Protein AF-A0A9N9HW46-F1 (afdb_monomer_lite)

Radius of gyration: 15.99 Å; chains: 1; bounding box: 37×26×46 Å

Secondary structure (DSSP, 8-state):
-HHHHHHHHHHHHHHHHHTT--HHHHHHHHHHHHHHTT--HHHHHHHHHHTTT-GGGHHHHHHHHHHTSSS---HHHHHHHHHHHTTT-HHHHHHHHHHHHHTSSS---HHHHHHHHHHHHHTT-GGGHHHHHHHHHHTSSS---HHHHT-

Structure (mmCIF, N/CA/C/O backbone):
data_AF-A0A9N9HW46-F1
#
_entry.id   AF-A0A9N9HW46-F1
#
loop_
_atom_site.group_PDB
_atom_site.id
_atom_site.type_symbol
_atom_site.label_atom_id
_atom_site.label_alt_id
_atom_site.label_comp_id
_atom_site.label_asym_id
_atom_site.label_entity_id
_atom_site.label_seq_id
_atom_site.pdbx_PDB_ins_code
_atom_site.Cartn_x
_atom_site.Cartn_y
_atom_site.Cartn_z
_atom_site.occupancy
_atom_site.B_iso_or_equiv
_atom_site.auth_seq_id
_atom_site.auth_comp_id
_atom_site.auth_asym_id
_atom_site.auth_atom_id
_atom_site.pdbx_PDB_model_num
ATOM 1 N N . MET A 1 1 ? -5.534 9.512 23.962 1.00 58.53 1 MET A N 1
ATOM 2 C CA . MET A 1 1 ? -5.642 8.061 23.684 1.00 58.53 1 MET A CA 1
ATOM 3 C C . MET A 1 1 ? -5.857 7.754 22.199 1.00 58.53 1 MET A C 1
ATOM 5 O O . MET A 1 1 ? -5.057 7.022 21.643 1.00 58.53 1 MET A O 1
ATOM 9 N N . SER A 1 2 ? -6.862 8.324 21.518 1.00 76.81 2 SER A N 1
ATOM 10 C CA . SER A 1 2 ? -7.129 8.030 20.091 1.00 76.81 2 SER A CA 1
ATOM 11 C C . SER A 1 2 ? -6.020 8.467 19.124 1.00 76.81 2 SER A C 1
ATOM 13 O O . SER A 1 2 ? -5.644 7.702 18.244 1.00 76.81 2 SER A O 1
ATOM 15 N N . ILE A 1 3 ? -5.471 9.675 19.297 1.00 83.69 3 ILE A N 1
ATOM 16 C CA . ILE A 1 3 ? -4.428 10.223 18.407 1.00 83.69 3 ILE A CA 1
ATOM 17 C C . ILE A 1 3 ? -3.133 9.404 18.485 1.00 83.69 3 ILE A C 1
ATOM 19 O O . ILE A 1 3 ? -2.522 9.115 17.462 1.00 83.69 3 ILE A O 1
ATOM 23 N N . GLU A 1 4 ? -2.743 8.977 19.687 1.00 91.06 4 GLU A N 1
ATOM 24 C CA . GLU A 1 4 ? -1.563 8.130 19.888 1.00 91.06 4 GLU A CA 1
ATOM 25 C C . GLU A 1 4 ? -1.706 6.796 19.145 1.00 91.06 4 GLU A C 1
ATOM 27 O O . GLU A 1 4 ? -0.815 6.422 18.388 1.00 91.06 4 GLU A O 1
ATOM 32 N N . ILE A 1 5 ? -2.866 6.136 19.268 1.00 93.38 5 ILE A N 1
ATOM 33 C CA . ILE A 1 5 ? -3.167 4.884 18.559 1.00 93.38 5 ILE A CA 1
ATOM 34 C C . ILE A 1 5 ? -3.087 5.083 17.042 1.00 93.38 5 ILE A C 1
ATOM 36 O O . ILE A 1 5 ? -2.450 4.285 16.355 1.00 93.38 5 ILE A O 1
ATOM 40 N N . LEU A 1 6 ? -3.683 6.156 16.512 1.00 91.06 6 LEU A N 1
ATOM 41 C CA . LEU A 1 6 ? -3.626 6.480 15.082 1.00 91.06 6 LEU A CA 1
ATOM 42 C C . LEU A 1 6 ? -2.185 6.666 14.596 1.00 91.06 6 LEU A C 1
ATOM 44 O O . LEU A 1 6 ? -1.802 6.106 13.568 1.00 91.06 6 LEU A O 1
ATOM 48 N N . ASN A 1 7 ? -1.378 7.410 15.350 1.00 90.56 7 ASN A N 1
ATOM 49 C CA . ASN A 1 7 ? 0.010 7.688 14.998 1.00 90.56 7 ASN A CA 1
ATOM 50 C C . ASN A 1 7 ? 0.875 6.424 15.071 1.00 90.56 7 ASN A C 1
ATOM 52 O O . ASN A 1 7 ? 1.682 6.186 14.172 1.00 90.56 7 ASN A O 1
ATOM 56 N N . THR A 1 8 ? 0.680 5.573 16.083 1.00 95.19 8 THR A N 1
ATOM 57 C CA . THR A 1 8 ? 1.395 4.295 16.179 1.00 95.19 8 THR A CA 1
ATOM 58 C C . THR A 1 8 ? 1.025 3.359 15.033 1.00 95.19 8 THR A C 1
ATOM 60 O O . THR A 1 8 ? 1.919 2.818 14.386 1.00 95.19 8 THR A O 1
ATOM 63 N N . VAL A 1 9 ? -0.265 3.194 14.724 1.00 95.44 9 VAL A N 1
ATOM 64 C CA . VAL A 1 9 ? -0.701 2.334 13.610 1.00 95.44 9 VAL A CA 1
ATOM 65 C C . VAL A 1 9 ? -0.185 2.878 12.272 1.00 95.44 9 VAL A C 1
ATOM 67 O O . VAL A 1 9 ? 0.314 2.103 11.458 1.00 95.44 9 VAL A O 1
ATOM 70 N N . SER A 1 10 ? -0.222 4.198 12.064 1.00 92.25 10 SER A N 1
ATOM 71 C CA . SER A 1 10 ? 0.342 4.838 10.867 1.00 92.25 10 SER A CA 1
ATOM 72 C C . SER A 1 10 ? 1.845 4.568 10.732 1.00 92.25 10 SER A C 1
ATOM 74 O O . SER A 1 10 ? 2.312 4.147 9.673 1.00 92.25 10 SER A O 1
ATOM 76 N N . SER A 1 11 ? 2.594 4.700 11.832 1.00 93.31 11 SER A N 1
ATOM 77 C CA . SER A 1 11 ? 4.029 4.398 11.881 1.00 93.31 11 SER A CA 1
ATOM 78 C C . SER A 1 11 ? 4.333 2.924 11.586 1.00 93.31 11 SER A C 1
ATOM 80 O O . SER A 1 11 ? 5.242 2.632 10.804 1.00 93.31 11 SER A O 1
ATOM 82 N N . ILE A 1 12 ? 3.544 1.984 12.128 1.00 95.25 12 ILE A N 1
ATOM 83 C CA . ILE A 1 12 ? 3.681 0.545 11.839 1.00 95.25 12 ILE A CA 1
ATOM 84 C C . ILE A 1 12 ? 3.544 0.286 10.338 1.00 95.25 12 ILE A C 1
ATOM 86 O O . ILE A 1 12 ? 4.388 -0.407 9.766 1.00 95.25 12 ILE A O 1
ATOM 90 N N . ILE A 1 13 ? 2.516 0.846 9.693 1.00 93.75 13 ILE A N 1
ATOM 91 C CA . ILE A 1 13 ? 2.309 0.674 8.250 1.00 93.75 13 ILE A CA 1
ATOM 92 C C . ILE A 1 13 ? 3.460 1.291 7.471 1.00 93.75 13 ILE A C 1
ATOM 94 O O . ILE A 1 13 ? 4.049 0.615 6.631 1.00 93.75 13 ILE A O 1
ATOM 98 N N . PHE A 1 14 ? 3.806 2.545 7.755 1.00 90.56 14 PHE A N 1
ATOM 99 C CA . PHE A 1 14 ? 4.834 3.269 7.016 1.00 90.56 14 PHE A CA 1
ATOM 100 C C . PHE A 1 14 ? 6.192 2.561 7.069 1.00 90.56 14 PHE A C 1
ATOM 102 O O . PHE A 1 14 ? 6.774 2.254 6.028 1.00 90.56 14 PHE A O 1
ATOM 109 N N . THR A 1 15 ? 6.669 2.241 8.273 1.00 90.38 15 THR A N 1
ATOM 110 C CA . THR A 1 15 ? 7.974 1.594 8.472 1.00 90.38 15 THR A CA 1
ATOM 111 C C . THR A 1 15 ? 8.017 0.191 7.871 1.00 90.38 15 THR A C 1
ATOM 113 O O . THR A 1 15 ? 8.965 -0.140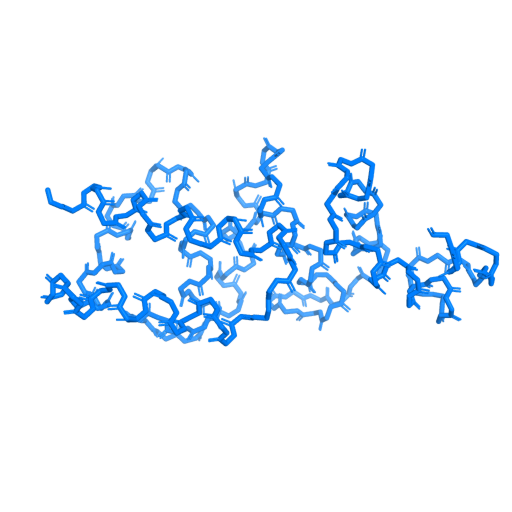 7.160 1.00 90.38 15 THR A O 1
ATOM 116 N N . SER A 1 16 ? 6.970 -0.613 8.074 1.00 91.19 16 SER A N 1
ATOM 117 C CA . SER A 1 16 ? 6.920 -1.980 7.545 1.00 91.19 16 SER A CA 1
ATOM 118 C C . SER A 1 16 ? 6.817 -1.995 6.015 1.00 91.19 16 SER A C 1
ATOM 120 O O . SER A 1 16 ? 7.442 -2.825 5.359 1.00 91.19 16 SER A O 1
ATOM 122 N N . THR A 1 17 ? 6.086 -1.042 5.432 1.00 89.06 17 THR A N 1
ATOM 123 C CA . THR A 1 17 ? 5.955 -0.898 3.974 1.00 89.06 17 THR A CA 1
ATOM 124 C C . THR A 1 17 ? 7.283 -0.496 3.334 1.00 89.06 17 THR A C 1
ATOM 126 O O . THR A 1 17 ? 7.670 -1.078 2.323 1.00 89.06 17 THR A O 1
ATOM 129 N N . LEU A 1 18 ? 8.032 0.429 3.950 1.00 85.00 18 LEU A N 1
ATOM 130 C CA . LEU A 1 18 ? 9.377 0.808 3.495 1.00 85.00 18 LEU A CA 1
ATOM 131 C C . LEU A 1 18 ? 10.379 -0.352 3.549 1.00 85.00 18 LEU A C 1
ATOM 133 O O . LEU A 1 18 ? 11.232 -0.465 2.669 1.00 85.00 18 LEU A O 1
ATOM 137 N N . GLN A 1 19 ? 10.258 -1.215 4.559 1.00 87.38 19 GLN A N 1
ATOM 138 C CA . GLN A 1 19 ? 11.062 -2.432 4.703 1.00 87.38 19 GLN A CA 1
ATOM 139 C C . GLN A 1 19 ? 10.633 -3.557 3.748 1.00 87.38 19 GLN A C 1
ATOM 141 O O . GLN A 1 19 ? 11.262 -4.612 3.730 1.00 87.38 19 GLN A O 1
ATOM 146 N N . GLY A 1 20 ? 9.574 -3.357 2.956 1.00 84.25 20 GLY A N 1
ATOM 147 C CA . GLY A 1 20 ? 9.059 -4.372 2.042 1.00 84.25 20 GLY A CA 1
ATOM 148 C C . GLY A 1 20 ? 8.348 -5.529 2.747 1.00 84.25 20 GLY A C 1
ATOM 149 O O . GLY A 1 20 ? 8.216 -6.602 2.164 1.00 84.25 20 GLY A O 1
ATOM 150 N N . GLU A 1 21 ? 7.880 -5.350 3.988 1.00 90.50 21 GLU A N 1
ATOM 151 C CA . GLU A 1 21 ? 7.131 -6.401 4.674 1.00 90.50 21 GLU A CA 1
ATOM 152 C C . GLU A 1 21 ? 5.812 -6.711 3.956 1.00 90.50 21 GLU A C 1
ATOM 154 O O . GLU A 1 21 ? 5.098 -5.824 3.476 1.00 90.50 21 GLU A O 1
ATOM 159 N N . PHE A 1 22 ? 5.458 -7.997 3.934 1.00 88.56 22 PHE A N 1
ATOM 160 C CA . PHE A 1 22 ? 4.184 -8.439 3.384 1.00 88.56 22 PHE A CA 1
ATOM 161 C C . PHE A 1 22 ? 3.002 -7.926 4.222 1.00 88.56 22 PHE A C 1
ATOM 163 O O . PHE A 1 22 ? 3.068 -7.975 5.457 1.00 88.56 22 PHE A O 1
ATOM 170 N N . PRO A 1 23 ? 1.875 -7.546 3.588 1.00 90.44 23 PRO A N 1
ATOM 171 C CA . PRO A 1 23 ? 0.711 -6.991 4.282 1.00 90.44 23 PRO A CA 1
ATOM 172 C C . PRO A 1 23 ? 0.202 -7.839 5.450 1.00 90.44 23 PRO A C 1
ATOM 174 O O . PRO A 1 23 ? -0.138 -7.300 6.497 1.00 90.44 23 PRO A O 1
ATOM 177 N N . VAL A 1 24 ? 0.229 -9.171 5.333 1.00 92.94 24 VAL A N 1
ATOM 178 C CA . VAL A 1 24 ? -0.199 -10.088 6.407 1.00 92.94 24 VAL A CA 1
ATOM 179 C C . VAL A 1 24 ? 0.606 -9.877 7.697 1.00 92.94 24 VAL A C 1
ATOM 181 O O . VAL A 1 24 ? 0.042 -9.906 8.792 1.00 92.94 24 VAL A O 1
ATOM 184 N N . LYS A 1 25 ? 1.918 -9.623 7.593 1.00 95.94 25 LYS A N 1
ATOM 185 C CA . LYS A 1 25 ? 2.781 -9.345 8.752 1.00 95.94 25 LYS A CA 1
ATOM 186 C C . LYS A 1 25 ? 2.441 -7.989 9.376 1.00 95.94 25 LYS A C 1
ATOM 188 O O . LYS A 1 25 ? 2.352 -7.889 10.599 1.00 95.94 25 LYS A O 1
ATOM 193 N N . ILE A 1 26 ? 2.180 -6.983 8.541 1.00 95.62 26 ILE A N 1
ATOM 194 C CA . ILE A 1 26 ? 1.772 -5.637 8.968 1.00 95.62 26 ILE A CA 1
ATOM 195 C C . ILE A 1 26 ? 0.437 -5.700 9.720 1.00 95.62 26 ILE A C 1
ATOM 197 O O . ILE A 1 26 ? 0.335 -5.210 10.842 1.00 95.62 26 ILE A O 1
ATOM 201 N N . ILE A 1 27 ? -0.564 -6.379 9.153 1.00 96.62 27 ILE A N 1
ATOM 202 C CA . ILE A 1 27 ? -1.891 -6.554 9.761 1.00 96.62 27 ILE A CA 1
ATOM 203 C C . ILE A 1 27 ? -1.767 -7.240 11.124 1.00 96.62 27 ILE A C 1
ATOM 205 O O . ILE A 1 27 ? -2.348 -6.768 12.097 1.00 96.62 27 ILE A O 1
ATOM 209 N N . ARG A 1 28 ? -0.957 -8.302 11.237 1.00 97.62 28 ARG A N 1
ATOM 210 C CA . ARG A 1 28 ? -0.709 -8.976 12.524 1.00 97.62 28 ARG A CA 1
ATOM 211 C C . ARG A 1 28 ? -0.133 -8.028 13.577 1.00 97.62 28 ARG A C 1
ATOM 213 O O . ARG A 1 28 ? -0.617 -8.039 14.706 1.00 97.62 28 ARG A O 1
ATOM 220 N N . LYS A 1 29 ? 0.848 -7.187 13.222 1.00 97.62 29 LYS A N 1
ATOM 221 C CA . LYS A 1 29 ? 1.410 -6.175 14.139 1.00 97.62 29 LYS A CA 1
ATOM 222 C C . LYS A 1 29 ? 0.344 -5.179 14.605 1.00 97.62 29 LYS A C 1
ATOM 224 O O . LYS A 1 29 ? 0.269 -4.887 15.795 1.00 97.62 29 LYS A O 1
ATOM 229 N N . ILE A 1 30 ? -0.495 -4.694 13.686 1.00 96.94 30 ILE A N 1
ATOM 230 C CA . ILE A 1 30 ? -1.586 -3.759 13.998 1.00 96.94 30 ILE A CA 1
ATOM 231 C C . ILE A 1 30 ? -2.584 -4.404 14.959 1.00 96.94 30 ILE A C 1
ATOM 233 O O . ILE A 1 30 ? -2.881 -3.830 16.003 1.00 96.94 30 ILE A O 1
ATOM 237 N N . LEU A 1 31 ? -3.079 -5.602 14.638 1.00 96.94 31 LEU A N 1
ATOM 238 C CA . LEU A 1 31 ? -4.060 -6.303 15.468 1.00 96.94 31 LEU A CA 1
ATOM 239 C C . LEU A 1 31 ? -3.499 -6.624 16.857 1.00 96.94 31 LEU A C 1
ATOM 241 O O . LEU A 1 31 ? -4.193 -6.422 17.851 1.00 96.94 31 LEU A O 1
ATOM 245 N N . ALA A 1 32 ? -2.236 -7.052 16.943 1.00 97.94 32 ALA A N 1
ATOM 246 C CA . ALA A 1 32 ? -1.568 -7.286 18.219 1.00 97.94 32 ALA A CA 1
ATOM 247 C C . ALA A 1 32 ? -1.487 -6.001 19.057 1.00 97.94 32 ALA A C 1
ATOM 249 O O . ALA A 1 32 ? -1.889 -6.005 20.220 1.00 97.94 32 ALA A O 1
ATOM 250 N N . TYR A 1 33 ? -1.041 -4.888 18.464 1.00 97.50 33 TYR A N 1
ATOM 251 C CA . TYR A 1 33 ? -0.982 -3.594 19.147 1.00 97.50 33 TYR A CA 1
ATOM 252 C C . TYR A 1 33 ? -2.363 -3.153 19.654 1.00 97.50 33 TYR A C 1
ATOM 254 O O . TYR A 1 33 ? -2.520 -2.843 20.836 1.00 97.50 33 TYR A O 1
ATOM 262 N N . LEU A 1 34 ? -3.384 -3.189 18.796 1.00 96.44 34 LEU A N 1
ATOM 263 C CA . LEU A 1 34 ? -4.747 -2.807 19.164 1.00 96.44 34 LEU A CA 1
ATOM 264 C C . LEU A 1 34 ? -5.312 -3.683 20.289 1.00 96.44 34 LEU A C 1
ATOM 266 O O . LEU A 1 34 ? -5.924 -3.158 21.220 1.00 96.44 34 LEU A O 1
ATOM 270 N N . ASN A 1 35 ? -5.020 -4.986 20.273 1.00 96.56 35 ASN A N 1
ATOM 271 C CA . ASN A 1 35 ? -5.410 -5.900 21.341 1.00 96.56 35 ASN A CA 1
ATOM 272 C C . ASN A 1 35 ? -4.768 -5.524 22.690 1.00 96.56 35 ASN A C 1
ATOM 274 O O . ASN A 1 35 ? -5.463 -5.476 23.703 1.00 96.56 35 ASN A O 1
ATOM 278 N N . THR A 1 36 ? -3.476 -5.159 22.718 1.00 97.19 36 THR A N 1
ATOM 279 C CA . THR A 1 36 ? -2.820 -4.698 23.966 1.00 97.19 36 THR A CA 1
ATOM 280 C C . THR A 1 36 ? -3.440 -3.425 24.538 1.00 97.19 36 THR A C 1
ATOM 282 O O . THR A 1 36 ? -3.425 -3.214 25.749 1.00 97.19 36 THR A O 1
ATOM 285 N N . LYS A 1 37 ? -4.017 -2.582 23.678 1.00 96.75 37 LYS A N 1
ATOM 286 C CA . LYS A 1 37 ? -4.727 -1.360 24.069 1.00 96.75 37 LYS A CA 1
ATOM 287 C C . LYS A 1 37 ? -6.222 -1.588 24.318 1.00 96.75 37 LYS A C 1
ATOM 289 O O . LYS A 1 37 ? -6.915 -0.621 24.622 1.00 96.75 37 LYS A O 1
ATOM 294 N N . LYS A 1 38 ? -6.715 -2.831 24.189 1.00 95.75 38 LYS A N 1
ATOM 295 C CA . LYS A 1 38 ? -8.146 -3.191 24.221 1.00 95.75 38 LYS A CA 1
ATOM 296 C C . LYS A 1 38 ? -8.979 -2.298 23.293 1.00 95.75 38 LYS A C 1
ATOM 298 O O . LYS A 1 38 ? -10.038 -1.803 23.669 1.00 95.75 38 LYS A O 1
ATOM 303 N N . TYR A 1 39 ? -8.453 -2.042 22.097 1.00 94.88 39 TYR A N 1
ATOM 304 C CA . TYR A 1 39 ? -9.002 -1.073 21.161 1.00 94.88 39 TYR A CA 1
ATOM 305 C C . TYR A 1 39 ? -9.545 -1.761 19.908 1.00 94.88 39 TYR A C 1
ATOM 307 O O . TYR A 1 39 ? -8.827 -2.482 19.221 1.00 94.88 39 TYR A O 1
ATOM 315 N N . GLU A 1 40 ? -10.812 -1.527 19.578 1.00 95.44 40 GLU A N 1
ATOM 316 C CA . GLU A 1 40 ? -11.457 -2.187 18.442 1.00 95.44 40 GLU A CA 1
ATOM 317 C C . GLU A 1 40 ? -11.098 -1.546 17.094 1.00 95.44 40 GLU A C 1
ATOM 319 O O . GLU A 1 40 ? -11.059 -0.320 16.943 1.00 95.44 40 GLU A O 1
ATOM 324 N N . THR A 1 41 ? -10.923 -2.378 16.067 1.00 95.38 41 THR A N 1
ATOM 325 C CA . THR A 1 41 ? -10.627 -1.938 14.693 1.00 95.38 41 THR A CA 1
ATOM 326 C C . THR A 1 41 ? -11.752 -1.092 14.093 1.00 95.38 41 THR A C 1
ATOM 328 O O . THR A 1 41 ? -11.472 -0.065 13.476 1.00 95.38 41 THR A O 1
ATOM 331 N N . ASN A 1 42 ? -13.018 -1.463 14.318 1.00 94.69 42 ASN A N 1
ATOM 332 C CA . ASN A 1 42 ? -14.191 -0.705 13.856 1.00 94.69 42 ASN A CA 1
ATOM 333 C C . ASN A 1 42 ? -14.214 0.708 14.453 1.00 94.69 42 ASN A C 1
ATOM 335 O O . ASN A 1 42 ? -14.487 1.693 13.762 1.00 94.69 42 ASN A O 1
ATOM 339 N N . THR A 1 43 ? -13.891 0.818 15.743 1.00 94.56 43 THR A N 1
ATOM 340 C CA . THR A 1 43 ? -13.809 2.101 16.445 1.00 94.56 43 THR A CA 1
ATOM 341 C C . THR A 1 43 ? -12.695 2.965 15.854 1.00 94.56 43 THR A C 1
ATOM 343 O O . THR A 1 43 ? -12.929 4.141 15.566 1.00 94.56 43 THR A O 1
ATOM 346 N N . LEU A 1 44 ? -11.529 2.377 15.563 1.00 93.94 44 LEU A N 1
ATOM 347 C CA . LEU A 1 44 ? -10.413 3.082 14.923 1.00 93.94 44 LEU A CA 1
ATOM 348 C C . LEU A 1 44 ? -10.782 3.586 13.525 1.00 93.94 44 LEU A C 1
ATOM 350 O O . LEU A 1 44 ? -10.552 4.750 13.197 1.00 93.94 44 LEU A O 1
ATOM 354 N N . PHE A 1 45 ? -11.397 2.726 12.713 1.00 94.31 45 PHE A N 1
ATOM 355 C CA . PHE A 1 45 ? -11.834 3.079 11.367 1.00 94.31 45 PHE A CA 1
ATOM 356 C C . PHE A 1 45 ? -12.874 4.208 11.383 1.00 94.31 45 PHE A C 1
ATOM 358 O O . PHE A 1 45 ? -12.781 5.170 10.617 1.00 94.31 45 PHE A O 1
ATOM 365 N N . ASN A 1 46 ? -13.835 4.157 12.307 1.00 92.50 46 ASN A N 1
ATOM 366 C CA . ASN A 1 46 ? -14.823 5.220 12.472 1.00 92.50 46 ASN A CA 1
ATOM 367 C C . ASN A 1 46 ? -14.183 6.559 12.866 1.00 92.50 46 ASN A C 1
ATOM 369 O O . ASN A 1 46 ? -14.619 7.608 12.385 1.00 92.50 46 ASN A O 1
ATOM 373 N N . GLN A 1 47 ? -13.138 6.544 13.698 1.00 91.56 47 GLN A N 1
ATOM 374 C CA . GLN A 1 47 ? -12.368 7.748 14.014 1.00 91.56 47 GLN A CA 1
ATOM 375 C C . GLN A 1 47 ? -11.603 8.274 12.798 1.00 91.56 47 GLN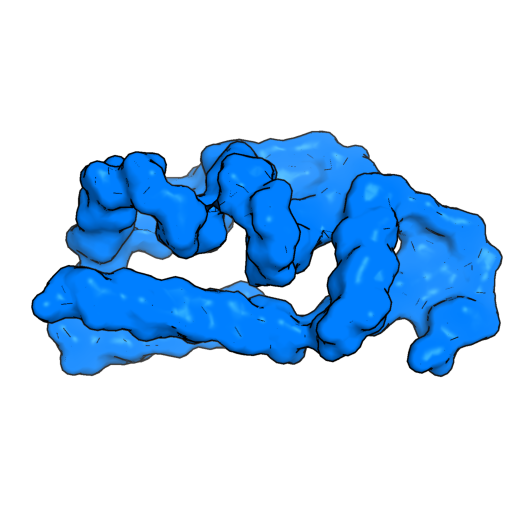 A C 1
ATOM 377 O O . GLN A 1 47 ? -11.690 9.464 12.500 1.00 91.56 47 GLN A O 1
ATOM 382 N N . LEU A 1 48 ? -10.942 7.397 12.040 1.00 91.12 48 LEU A N 1
ATOM 383 C CA . LEU A 1 48 ? -10.268 7.761 10.793 1.00 91.12 48 LEU A CA 1
ATOM 384 C C . LEU A 1 48 ? -11.210 8.441 9.801 1.00 91.12 48 LEU A C 1
ATOM 386 O O . LEU A 1 48 ? -10.868 9.467 9.213 1.00 91.12 48 LEU A O 1
ATOM 390 N N . LYS A 1 49 ? -12.431 7.913 9.662 1.00 90.44 49 LYS A N 1
ATOM 391 C CA . LYS A 1 49 ? -13.451 8.477 8.773 1.00 90.44 49 LYS A CA 1
ATOM 392 C C . LYS A 1 49 ? -13.861 9.893 9.188 1.00 90.44 49 LYS A C 1
ATOM 394 O O . LYS A 1 49 ? -14.071 10.741 8.323 1.00 90.44 49 LYS A O 1
ATOM 399 N N . LYS A 1 50 ? -13.949 10.171 10.495 1.00 88.94 50 LYS A N 1
ATOM 400 C CA . LYS A 1 50 ? -14.211 11.526 11.025 1.00 88.94 50 LYS A CA 1
ATOM 401 C C . LYS A 1 50 ? -13.026 12.466 10.779 1.00 88.94 50 LYS A C 1
ATOM 403 O O . LYS A 1 50 ? -13.227 13.636 10.467 1.00 88.94 50 LYS A O 1
ATOM 408 N N . SER A 1 51 ? -11.807 11.935 10.827 1.00 83.12 51 SER A N 1
ATOM 409 C CA . SER A 1 51 ? -10.556 12.661 10.585 1.00 83.12 51 SER A CA 1
ATOM 410 C C . SER A 1 51 ? -10.157 12.764 9.107 1.00 83.12 51 SER A C 1
ATOM 412 O O . SER A 1 51 ? -9.033 13.160 8.820 1.00 83.12 51 SER A O 1
ATOM 414 N N . LYS A 1 52 ? -11.056 12.484 8.147 1.00 73.06 52 LYS A N 1
ATOM 415 C CA . LYS A 1 52 ? -10.776 12.499 6.691 1.00 73.06 52 LYS A CA 1
ATOM 416 C C . LYS A 1 52 ? -10.301 13.860 6.143 1.00 73.06 52 LYS A C 1
ATOM 418 O O . LYS A 1 52 ? -9.883 13.957 4.996 1.00 73.06 52 LYS A O 1
ATOM 423 N N . LYS A 1 53 ? -10.351 14.934 6.934 1.00 76.81 53 LYS A N 1
ATOM 424 C CA . LYS A 1 53 ? -9.724 16.217 6.571 1.00 76.81 53 LYS A CA 1
ATOM 425 C C . LYS A 1 53 ? -8.201 16.199 6.749 1.00 76.81 53 LYS A C 1
ATOM 427 O O . LYS A 1 53 ? -7.517 16.957 6.069 1.00 76.81 53 LYS A O 1
ATOM 432 N N . ASN A 1 54 ? -7.674 15.332 7.615 1.00 82.19 54 ASN A N 1
ATOM 433 C CA . ASN A 1 54 ? -6.241 15.163 7.800 1.00 82.19 54 ASN A CA 1
ATOM 434 C C . ASN A 1 54 ? -5.690 14.151 6.781 1.00 82.19 54 ASN A C 1
ATOM 436 O O . ASN A 1 54 ? -5.898 12.940 6.896 1.00 82.19 54 ASN A O 1
ATOM 440 N N . LYS A 1 55 ? -4.972 14.671 5.781 1.00 80.56 55 LYS A N 1
ATOM 441 C CA . LYS A 1 55 ? -4.360 13.875 4.709 1.00 80.56 55 LYS A CA 1
ATOM 442 C C . LYS A 1 55 ? -3.277 12.920 5.218 1.00 80.56 55 LYS A C 1
ATOM 444 O O . LYS A 1 55 ? -3.011 11.926 4.549 1.00 80.56 55 LYS A O 1
ATOM 449 N N . GLU A 1 56 ? -2.709 13.164 6.401 1.00 80.00 56 GLU A N 1
ATOM 450 C CA . GLU A 1 56 ? -1.716 12.284 7.036 1.00 80.00 56 GLU A CA 1
ATOM 451 C C . GLU A 1 56 ? -2.248 10.858 7.232 1.00 80.00 56 GLU A C 1
ATOM 453 O O . GLU A 1 56 ? -1.492 9.891 7.183 1.00 80.00 56 GLU A O 1
ATOM 458 N N . TYR A 1 57 ? -3.567 10.704 7.382 1.00 89.00 57 TYR A N 1
ATOM 459 C CA . TYR A 1 57 ? -4.200 9.405 7.590 1.00 89.00 57 TYR A CA 1
ATOM 460 C C . TYR A 1 57 ? -4.753 8.760 6.318 1.00 89.00 57 TYR A C 1
ATOM 462 O O . TYR A 1 57 ? -5.394 7.713 6.393 1.00 89.00 57 TYR A O 1
ATOM 470 N N . PHE A 1 58 ? -4.520 9.336 5.138 1.00 92.81 58 PHE A N 1
ATOM 471 C CA . PHE A 1 58 ? -5.024 8.756 3.891 1.00 92.81 58 PHE A CA 1
ATOM 472 C C . PHE A 1 58 ? -4.371 7.417 3.568 1.00 92.81 58 PHE A C 1
ATOM 474 O O . PHE A 1 58 ? -5.065 6.510 3.125 1.00 92.81 58 PHE A O 1
ATOM 481 N N . VAL A 1 59 ? -3.084 7.237 3.874 1.00 93.12 59 VAL A N 1
ATOM 482 C CA . VAL A 1 59 ? -2.445 5.916 3.750 1.00 93.12 59 VAL A CA 1
ATOM 483 C C . VAL A 1 59 ? -3.117 4.903 4.682 1.00 93.12 59 VAL A C 1
ATOM 485 O O . VAL A 1 59 ? -3.392 3.782 4.268 1.00 93.12 59 VAL A O 1
ATOM 488 N N . LEU A 1 60 ? -3.467 5.314 5.906 1.00 94.19 60 LEU A N 1
ATOM 489 C CA . LEU A 1 60 ? -4.147 4.460 6.884 1.00 94.19 60 LEU A CA 1
ATOM 490 C C . LEU A 1 60 ? -5.556 4.068 6.417 1.00 94.19 60 LEU A C 1
ATOM 492 O O . LEU A 1 60 ? -5.907 2.892 6.427 1.00 94.19 60 LEU A O 1
ATOM 496 N N . LEU A 1 61 ? -6.341 5.045 5.952 1.00 94.75 61 LEU A N 1
ATOM 497 C CA . LEU A 1 61 ? -7.664 4.815 5.367 1.00 94.75 61 LEU A CA 1
ATOM 498 C C . LEU A 1 61 ? -7.584 3.895 4.149 1.00 94.75 61 LEU A C 1
ATOM 500 O O . LEU A 1 61 ? -8.394 2.977 4.031 1.00 94.75 61 LEU A O 1
ATOM 504 N N . GLY A 1 62 ? -6.602 4.118 3.274 1.00 96.25 62 GLY A N 1
ATOM 505 C CA . GLY A 1 62 ? -6.386 3.282 2.104 1.00 96.25 62 GLY A CA 1
ATOM 506 C C . GLY A 1 62 ? -6.096 1.834 2.488 1.00 96.25 62 GLY A C 1
ATOM 507 O O . GLY A 1 62 ? -6.784 0.933 2.020 1.00 96.25 62 GLY A O 1
ATOM 508 N N . PHE A 1 63 ? -5.183 1.623 3.436 1.00 96.31 63 PHE A N 1
ATOM 509 C CA . PHE A 1 63 ? -4.813 0.289 3.908 1.00 96.31 63 PHE A CA 1
ATOM 510 C C . PHE A 1 63 ? -5.975 -0.434 4.594 1.00 96.31 63 PHE A C 1
ATOM 512 O O . PHE A 1 63 ? -6.182 -1.630 4.396 1.00 96.31 63 PHE A O 1
ATOM 519 N N . PHE A 1 64 ? -6.780 0.286 5.376 1.00 97.00 64 PHE A N 1
ATOM 520 C CA . PHE A 1 64 ? -7.936 -0.299 6.053 1.00 97.00 64 PHE A CA 1
ATOM 521 C C . PHE A 1 64 ? -9.005 -0.732 5.050 1.00 97.00 64 PHE A C 1
ATOM 523 O O . PHE A 1 64 ? -9.577 -1.807 5.211 1.00 97.00 64 PHE A O 1
ATOM 530 N N . HIS A 1 65 ? -9.237 0.057 3.999 1.00 98.00 65 HIS A N 1
ATOM 531 C CA . HIS A 1 65 ? -10.107 -0.338 2.896 1.00 98.00 65 HIS A CA 1
ATOM 532 C C . HIS A 1 65 ? -9.528 -1.497 2.081 1.00 98.00 65 HIS A C 1
ATOM 534 O O . HIS A 1 65 ? -10.266 -2.406 1.730 1.00 98.00 65 HIS A O 1
ATOM 540 N N . GLU A 1 66 ? -8.227 -1.516 1.804 1.00 97.19 66 GLU A N 1
ATOM 541 C CA . GLU A 1 66 ? -7.607 -2.578 1.006 1.00 97.19 66 GLU A CA 1
ATOM 542 C C . GLU A 1 66 ? -7.696 -3.950 1.685 1.00 97.19 66 GLU A C 1
ATOM 544 O O . GLU A 1 66 ? -8.003 -4.942 1.029 1.00 97.19 66 GLU A O 1
ATOM 549 N N . TYR A 1 67 ? -7.485 -3.995 3.005 1.00 96.81 67 TYR A N 1
ATOM 550 C CA . TYR A 1 67 ? -7.421 -5.246 3.770 1.00 96.81 67 TYR A CA 1
ATOM 551 C C . TYR A 1 67 ? -8.619 -5.484 4.700 1.00 96.81 67 TYR A C 1
ATOM 553 O O . TYR A 1 67 ? -8.614 -6.443 5.469 1.00 96.81 67 TYR A O 1
ATOM 561 N N . GLY A 1 68 ? -9.647 -4.632 4.656 1.00 96.50 68 GLY A N 1
ATOM 562 C CA . GLY A 1 68 ? -10.870 -4.799 5.449 1.00 96.50 68 GLY A CA 1
ATOM 563 C C . GLY A 1 68 ? -10.667 -4.656 6.963 1.00 96.50 68 GLY A C 1
ATOM 564 O O . GLY A 1 68 ? -11.312 -5.343 7.753 1.00 96.50 68 GLY A O 1
ATOM 565 N N . ILE A 1 69 ? -9.759 -3.782 7.404 1.00 96.25 69 ILE A N 1
ATOM 566 C CA . ILE A 1 69 ? -9.490 -3.585 8.836 1.00 96.25 69 ILE A CA 1
ATOM 567 C C . ILE A 1 69 ? -10.562 -2.667 9.420 1.00 96.25 69 ILE A C 1
ATOM 569 O O . ILE A 1 69 ? -10.548 -1.457 9.215 1.00 96.25 69 ILE A O 1
ATOM 573 N N . GLY A 1 70 ? -11.506 -3.247 10.157 1.00 94.94 70 GLY A N 1
ATOM 574 C CA . GLY A 1 70 ? -12.601 -2.494 10.770 1.00 94.94 70 GLY A CA 1
ATOM 575 C C . GLY A 1 70 ? -13.629 -1.941 9.769 1.00 94.94 70 GLY A C 1
ATOM 576 O O . GLY A 1 70 ? -14.400 -1.039 10.096 1.00 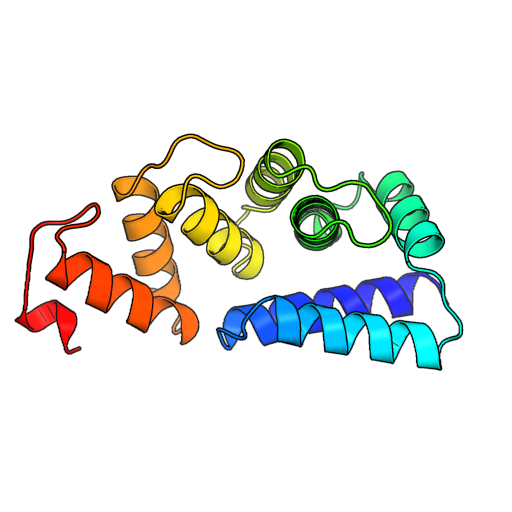94.94 70 GLY A O 1
ATOM 577 N N . THR A 1 71 ? -13.595 -2.437 8.529 1.00 96.44 71 THR A N 1
ATOM 578 C CA . THR A 1 71 ? -14.446 -2.035 7.402 1.00 96.44 71 THR A CA 1
ATOM 579 C C . THR A 1 71 ? -14.522 -3.169 6.374 1.00 96.44 71 THR A C 1
ATOM 581 O O . THR A 1 71 ? -13.861 -4.193 6.522 1.00 96.44 71 THR A O 1
ATOM 584 N N . LYS A 1 72 ? -15.321 -3.007 5.316 1.00 97.06 72 LYS A N 1
ATOM 585 C CA . LYS A 1 72 ? -15.339 -3.942 4.180 1.00 97.06 72 LYS A CA 1
ATOM 586 C C . LYS A 1 72 ? -14.146 -3.688 3.257 1.00 97.06 72 LYS A C 1
ATOM 588 O O . LYS A 1 72 ? -13.723 -2.542 3.100 1.00 97.06 72 LYS A O 1
ATOM 593 N N . ILE A 1 73 ? -13.661 -4.753 2.618 1.00 97.75 73 ILE A N 1
ATOM 594 C CA . ILE A 1 73 ? -12.642 -4.656 1.570 1.00 97.75 73 ILE A CA 1
ATOM 595 C C . ILE A 1 73 ? -13.192 -3.814 0.411 1.00 97.75 73 ILE A C 1
ATOM 597 O O . ILE A 1 73 ? -14.248 -4.122 -0.140 1.00 97.75 73 ILE A O 1
ATOM 601 N N . ASP A 1 74 ? -12.471 -2.754 0.058 1.00 98.31 74 ASP A N 1
ATOM 602 C CA . ASP A 1 74 ? -12.773 -1.845 -1.046 1.00 98.31 74 ASP A CA 1
ATOM 603 C C . ASP A 1 74 ? -11.464 -1.346 -1.691 1.00 98.31 74 ASP A C 1
ATOM 605 O O . ASP A 1 74 ? -10.913 -0.305 -1.309 1.00 98.31 74 ASP A O 1
ATOM 609 N N . PRO A 1 75 ? -10.935 -2.079 -2.687 1.00 97.50 75 PRO A N 1
ATOM 610 C CA . PRO A 1 75 ? -9.689 -1.715 -3.351 1.00 97.50 75 PRO A CA 1
ATOM 611 C C . PRO A 1 75 ? -9.787 -0.393 -4.122 1.00 97.50 75 PRO A C 1
ATOM 613 O O . PRO A 1 75 ? -8.788 0.312 -4.261 1.00 97.50 75 PRO A O 1
ATOM 616 N N . ILE A 1 76 ? -10.976 -0.030 -4.621 1.00 98.31 76 ILE A N 1
ATOM 617 C CA . ILE A 1 76 ? -11.181 1.215 -5.374 1.00 98.31 76 ILE A CA 1
ATOM 618 C C . ILE A 1 76 ? -11.058 2.404 -4.424 1.00 98.31 76 ILE A C 1
ATOM 620 O O . ILE A 1 76 ? -10.325 3.351 -4.718 1.00 98.31 76 ILE A O 1
ATOM 624 N N . ALA A 1 77 ? -11.720 2.349 -3.264 1.00 97.31 77 ALA A N 1
ATOM 625 C CA . ALA A 1 77 ? -11.555 3.362 -2.229 1.00 97.31 77 ALA A CA 1
ATOM 626 C C . ALA A 1 77 ? -10.095 3.450 -1.770 1.00 97.31 77 ALA A C 1
ATOM 628 O O . ALA A 1 77 ? -9.559 4.557 -1.669 1.00 97.31 77 ALA A O 1
ATOM 629 N N . ALA A 1 78 ? -9.436 2.304 -1.563 1.00 97.81 78 ALA A N 1
ATOM 630 C CA . ALA A 1 78 ? -8.028 2.259 -1.190 1.00 97.81 78 ALA A CA 1
ATOM 631 C C . ALA A 1 78 ? -7.140 3.017 -2.184 1.00 97.81 78 ALA A C 1
ATOM 633 O O . ALA A 1 78 ? -6.416 3.938 -1.799 1.00 97.81 78 ALA A O 1
ATOM 634 N N . PHE A 1 79 ? -7.286 2.716 -3.477 1.00 97.94 79 PHE A N 1
ATOM 635 C CA . PHE A 1 79 ? -6.554 3.388 -4.546 1.00 97.94 79 PHE A CA 1
ATOM 636 C C . PHE A 1 79 ? -6.768 4.910 -4.544 1.00 97.94 79 PHE A C 1
ATOM 638 O O . PHE A 1 79 ? -5.806 5.671 -4.682 1.00 97.94 79 PHE A O 1
ATOM 645 N N . GLN A 1 80 ? -8.005 5.382 -4.350 1.00 96.94 80 GLN A N 1
ATOM 646 C CA . GLN A 1 80 ? -8.283 6.822 -4.291 1.00 96.94 80 GLN A CA 1
ATOM 647 C C . GLN A 1 80 ? -7.616 7.495 -3.088 1.00 96.94 80 GLN A C 1
ATOM 649 O O . GLN A 1 80 ? -7.074 8.593 -3.228 1.00 96.94 80 GLN A O 1
ATOM 654 N N . TYR A 1 81 ? -7.600 6.841 -1.925 1.00 96.25 81 TYR A N 1
ATOM 655 C CA . TYR A 1 81 ? -6.899 7.359 -0.752 1.00 96.25 81 TYR A CA 1
ATOM 656 C C . TYR A 1 81 ? -5.384 7.413 -0.962 1.00 96.25 81 TYR A C 1
ATOM 658 O O . TYR A 1 81 ? -4.776 8.447 -0.685 1.00 96.25 81 TYR A O 1
ATOM 666 N N . TYR A 1 82 ? -4.776 6.364 -1.523 1.00 96.19 82 TYR A N 1
ATOM 667 C CA . TYR A 1 82 ? -3.347 6.367 -1.846 1.00 96.19 82 TYR A CA 1
ATOM 668 C C . TYR A 1 82 ? -2.989 7.464 -2.851 1.00 96.19 82 TYR A C 1
ATOM 670 O O . TYR A 1 82 ? -2.006 8.182 -2.669 1.00 96.19 82 TYR A O 1
ATOM 678 N N . LYS A 1 83 ? -3.832 7.679 -3.867 1.00 95.38 83 LYS A N 1
ATOM 679 C CA . LYS A 1 83 ? -3.665 8.778 -4.825 1.00 95.38 83 LYS A CA 1
ATOM 680 C C . LYS A 1 83 ? -3.763 10.146 -4.149 1.00 95.38 83 LYS A C 1
ATOM 682 O O . LYS A 1 83 ? -2.959 11.024 -4.444 1.00 95.38 83 LYS A O 1
ATOM 687 N N . ALA A 1 84 ? -4.715 10.326 -3.237 1.00 93.31 84 ALA A N 1
ATOM 688 C CA . ALA A 1 84 ? -4.888 11.576 -2.503 1.00 93.31 84 ALA A CA 1
ATOM 689 C C . ALA A 1 84 ? -3.755 11.845 -1.493 1.00 93.31 84 ALA A C 1
ATOM 691 O O . ALA A 1 84 ? -3.470 13.004 -1.192 1.00 93.31 84 ALA A O 1
ATOM 692 N N . ALA A 1 85 ? -3.103 10.793 -0.989 1.00 91.19 85 ALA A N 1
ATOM 693 C CA . ALA A 1 85 ? -1.933 10.874 -0.113 1.00 91.19 85 ALA A CA 1
ATOM 694 C C . ALA A 1 85 ? -0.623 11.176 -0.870 1.00 91.19 85 ALA A C 1
ATOM 696 O O . ALA A 1 85 ? 0.390 11.493 -0.248 1.00 91.19 85 ALA A O 1
ATOM 697 N N . ASN A 1 86 ? -0.620 11.071 -2.203 1.00 81.88 86 ASN A N 1
ATOM 698 C CA . ASN A 1 86 ? 0.581 11.121 -3.038 1.00 81.88 86 ASN A CA 1
ATOM 699 C C . ASN A 1 86 ? 1.121 12.544 -3.285 1.00 81.88 86 ASN A C 1
ATOM 701 O O . ASN A 1 86 ? 1.262 12.987 -4.422 1.00 81.88 86 ASN A O 1
ATOM 705 N N . ALA A 1 87 ? 1.456 13.254 -2.212 1.00 81.56 87 ALA A N 1
ATOM 706 C CA . ALA A 1 87 ? 2.178 14.527 -2.240 1.00 81.56 87 ALA A CA 1
ATOM 707 C C . ALA A 1 87 ? 3.668 14.323 -1.895 1.00 81.56 87 ALA A C 1
ATOM 709 O O . ALA A 1 87 ? 4.216 15.015 -1.045 1.00 81.56 87 ALA A O 1
ATOM 710 N N . GLY A 1 88 ? 4.306 13.303 -2.486 1.00 75.00 88 GLY A N 1
ATOM 711 C CA . GLY A 1 88 ? 5.680 12.902 -2.144 1.00 75.00 88 GLY A CA 1
ATOM 712 C C . GLY A 1 88 ? 5.793 11.969 -0.929 1.00 75.00 88 GLY A C 1
ATOM 713 O O . GLY A 1 88 ? 6.897 11.632 -0.509 1.00 75.00 88 GLY A O 1
ATOM 714 N N . HIS A 1 89 ? 4.671 11.504 -0.371 1.00 85.25 89 HIS A N 1
ATOM 715 C CA . HIS A 1 89 ? 4.670 10.550 0.737 1.00 85.25 89 HIS A CA 1
ATOM 716 C C . HIS A 1 89 ? 5.103 9.150 0.263 1.00 85.25 89 HIS A C 1
ATOM 718 O O . HIS A 1 89 ? 4.349 8.460 -0.427 1.00 85.25 89 HIS A O 1
ATOM 724 N N . ALA A 1 90 ? 6.287 8.689 0.680 1.00 87.62 90 ALA A N 1
ATOM 725 C CA . ALA A 1 90 ? 6.877 7.429 0.209 1.00 87.62 90 ALA A CA 1
ATOM 726 C C . ALA A 1 90 ? 5.961 6.205 0.406 1.00 87.62 90 ALA A C 1
ATOM 728 O O . ALA A 1 90 ? 5.804 5.402 -0.509 1.00 87.62 90 ALA A O 1
ATOM 729 N N . GLY A 1 91 ? 5.274 6.099 1.551 1.00 88.69 91 GLY A N 1
ATOM 730 C CA . GLY A 1 91 ? 4.324 5.004 1.792 1.00 88.69 91 GLY A CA 1
ATOM 731 C C . GLY A 1 91 ? 3.131 5.003 0.826 1.00 88.69 91 GLY A C 1
ATOM 732 O O . GLY A 1 91 ? 2.688 3.944 0.400 1.00 88.69 91 GLY A O 1
ATOM 733 N N . ALA A 1 92 ? 2.654 6.182 0.410 1.00 92.38 92 ALA A N 1
ATOM 734 C CA . ALA A 1 92 ? 1.559 6.281 -0.554 1.00 92.38 92 ALA A CA 1
ATOM 735 C C . ALA A 1 92 ? 2.035 5.884 -1.955 1.00 92.38 92 ALA A C 1
ATOM 737 O O . ALA A 1 92 ? 1.316 5.214 -2.692 1.00 92.38 92 ALA A O 1
ATOM 738 N N . LEU A 1 93 ? 3.266 6.271 -2.305 1.00 94.31 93 LEU A N 1
ATOM 739 C CA . LEU A 1 93 ? 3.880 5.911 -3.575 1.00 94.31 93 LEU A CA 1
ATOM 740 C C . LEU A 1 93 ? 4.113 4.397 -3.691 1.00 94.31 93 LEU A C 1
ATOM 742 O O . LEU A 1 93 ? 3.880 3.854 -4.766 1.00 94.31 93 LEU A O 1
ATOM 746 N 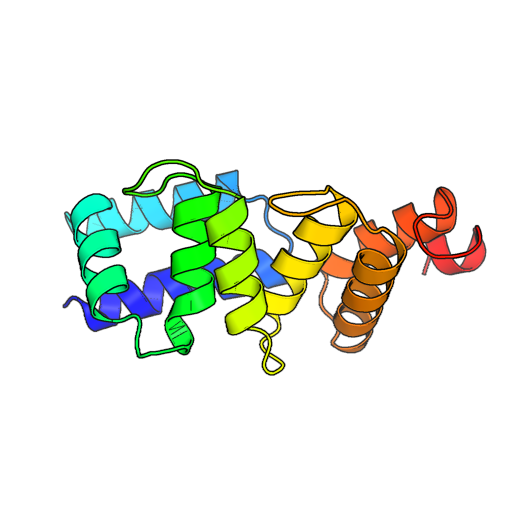N . ILE A 1 94 ? 4.499 3.713 -2.605 1.00 92.75 94 ILE A N 1
ATOM 747 C CA . ILE A 1 94 ? 4.640 2.245 -2.585 1.00 92.75 94 ILE A CA 1
ATOM 748 C C . ILE A 1 94 ? 3.304 1.564 -2.877 1.00 92.75 94 ILE A C 1
ATOM 750 O O . ILE A 1 94 ? 3.233 0.706 -3.759 1.00 92.75 94 ILE A O 1
ATOM 754 N N . GLU A 1 95 ? 2.231 1.961 -2.190 1.00 94.31 95 GLU A N 1
ATOM 755 C CA . GLU A 1 95 ? 0.927 1.337 -2.430 1.00 94.31 95 GLU A CA 1
ATOM 756 C C . GLU A 1 95 ? 0.376 1.678 -3.820 1.00 94.31 95 GLU A C 1
ATOM 758 O O . GLU A 1 95 ? -0.163 0.804 -4.493 1.00 94.31 95 GLU A O 1
ATOM 763 N N . LEU A 1 96 ? 0.603 2.894 -4.335 1.00 95.94 96 LEU A N 1
ATOM 764 C CA . LEU A 1 96 ? 0.283 3.220 -5.729 1.00 95.94 96 LEU A CA 1
ATOM 765 C C . LEU A 1 96 ? 1.084 2.385 -6.731 1.00 95.94 96 LEU A C 1
ATOM 767 O O . LEU A 1 96 ? 0.529 1.963 -7.748 1.00 95.94 96 LEU A O 1
ATOM 771 N N . ALA A 1 97 ? 2.370 2.144 -6.468 1.00 95.44 97 ALA A N 1
ATOM 772 C CA . ALA A 1 97 ? 3.216 1.325 -7.324 1.00 95.44 97 ALA A CA 1
ATOM 773 C C . ALA A 1 97 ? 2.679 -0.110 -7.403 1.00 95.44 97 ALA A C 1
ATOM 775 O O . ALA A 1 97 ? 2.540 -0.644 -8.507 1.00 95.44 97 ALA A O 1
ATOM 776 N N . ARG A 1 98 ? 2.272 -0.695 -6.268 1.00 93.50 98 ARG A N 1
ATOM 777 C CA . ARG A 1 98 ? 1.586 -1.996 -6.223 1.00 93.50 98 ARG A CA 1
ATOM 778 C C . ARG A 1 98 ? 0.239 -1.959 -6.944 1.00 93.50 98 ARG A C 1
ATOM 780 O O . ARG A 1 98 ? 0.013 -2.779 -7.828 1.00 93.50 98 ARG A O 1
ATOM 787 N N . CYS A 1 99 ? -0.612 -0.967 -6.665 1.00 96.75 99 CYS A N 1
ATOM 788 C CA . CYS A 1 99 ? -1.904 -0.797 -7.337 1.00 96.75 99 CYS A CA 1
ATOM 789 C C . CYS A 1 99 ? -1.774 -0.778 -8.863 1.00 96.75 99 CYS A C 1
ATOM 791 O O . CYS A 1 99 ? -2.529 -1.461 -9.549 1.00 96.75 99 CYS A O 1
ATOM 793 N N . TYR A 1 100 ? -0.811 -0.035 -9.413 1.00 97.81 100 TYR A N 1
ATOM 794 C CA . TYR A 1 100 ? -0.588 -0.013 -10.857 1.00 97.81 100 TYR A CA 1
ATOM 795 C C . TYR A 1 100 ? 0.052 -1.299 -11.385 1.00 97.81 100 TYR A C 1
ATOM 797 O O . TYR A 1 100 ? -0.305 -1.735 -12.477 1.00 97.81 100 TYR A O 1
ATOM 805 N N . SER A 1 101 ? 0.975 -1.908 -10.642 1.00 94.12 101 SER A N 1
ATOM 806 C CA . SER A 1 101 ? 1.669 -3.127 -11.081 1.00 94.12 101 SER A CA 1
ATOM 807 C C . SER A 1 101 ? 0.739 -4.340 -11.118 1.00 94.12 101 SER A C 1
ATOM 809 O O . SER A 1 101 ? 0.845 -5.160 -12.024 1.00 94.12 101 SER A O 1
ATOM 811 N N . GLU A 1 102 ? -0.200 -4.424 -10.177 1.00 93.19 102 GLU A N 1
ATOM 812 C CA . GLU A 1 102 ? -1.096 -5.571 -9.982 1.00 93.19 102 GLU A CA 1
ATOM 813 C C . GLU A 1 102 ? -2.548 -5.292 -10.416 1.00 93.19 102 GLU A C 1
ATOM 815 O O . GLU A 1 102 ? -3.357 -6.210 -10.490 1.00 93.19 102 GLU A O 1
ATOM 820 N N . GLY A 1 103 ? -2.914 -4.036 -10.695 1.00 96.00 103 GLY A N 1
ATOM 821 C CA . GLY A 1 103 ? -4.300 -3.655 -11.000 1.00 96.00 103 GLY A CA 1
ATOM 822 C C . GLY A 1 103 ? -5.225 -3.621 -9.774 1.00 96.00 103 GLY A C 1
ATOM 823 O O . GLY A 1 103 ? -6.431 -3.839 -9.893 1.00 96.00 103 GLY A O 1
ATOM 824 N N . ARG A 1 104 ? -4.698 -3.352 -8.572 1.00 95.88 104 ARG A N 1
ATOM 825 C CA . ARG A 1 104 ? -5.523 -3.271 -7.352 1.00 95.88 104 ARG A CA 1
ATOM 826 C C . ARG A 1 104 ? -6.283 -1.950 -7.299 1.00 95.88 104 ARG A C 1
ATOM 828 O O . ARG A 1 104 ? -5.676 -0.885 -7.198 1.00 95.88 104 ARG A O 1
ATOM 835 N N . GLY A 1 105 ? -7.613 -2.018 -7.372 1.00 97.00 105 GLY A N 1
ATOM 836 C CA . GLY A 1 105 ? -8.484 -0.836 -7.306 1.00 97.00 105 GLY A CA 1
ATOM 837 C C . GLY A 1 105 ? -8.417 0.089 -8.525 1.00 97.00 105 GLY A C 1
ATOM 838 O O . GLY A 1 105 ? -9.017 1.162 -8.523 1.00 97.00 105 GLY A O 1
ATOM 839 N N . THR A 1 106 ? -7.680 -0.308 -9.561 1.00 98.06 106 THR A N 1
ATOM 840 C CA . THR A 1 106 ? -7.460 0.449 -10.795 1.00 98.06 106 THR A CA 1
ATOM 841 C C . THR A 1 106 ? -7.111 -0.508 -11.931 1.00 98.06 106 THR A C 1
ATOM 843 O O . THR A 1 106 ? -6.820 -1.676 -11.698 1.00 98.06 106 THR A O 1
ATOM 846 N N . ARG A 1 107 ? -7.101 -0.036 -13.180 1.00 97.69 107 ARG A N 1
ATOM 847 C CA . ARG A 1 107 ? -6.575 -0.854 -14.283 1.00 97.69 107 ARG A CA 1
ATOM 848 C C . ARG A 1 107 ? -5.065 -1.017 -14.130 1.00 97.69 107 ARG A C 1
ATOM 850 O O . ARG A 1 107 ? -4.365 -0.038 -13.859 1.00 97.69 107 ARG A O 1
ATOM 857 N N . GLN A 1 108 ? -4.576 -2.232 -14.365 1.00 96.94 108 GLN A N 1
ATOM 858 C CA . GLN A 1 108 ? -3.145 -2.513 -14.391 1.00 96.94 108 GLN A CA 1
ATOM 859 C C . GLN A 1 108 ? -2.441 -1.588 -15.391 1.00 96.94 108 GLN A C 1
ATOM 861 O O . GLN A 1 108 ? -2.902 -1.359 -16.511 1.00 96.94 108 GLN A O 1
ATOM 866 N N . ASN A 1 109 ? -1.328 -1.011 -14.957 1.00 97.81 109 ASN A N 1
ATOM 867 C CA . ASN A 1 109 ? -0.504 -0.116 -15.744 1.00 97.81 109 ASN A CA 1
ATOM 868 C C . ASN A 1 109 ? 0.959 -0.290 -15.334 1.00 97.81 109 ASN A C 1
ATOM 870 O O . ASN A 1 109 ? 1.487 0.451 -14.502 1.00 97.81 109 ASN A O 1
ATOM 874 N N . HIS A 1 110 ? 1.624 -1.260 -15.958 1.00 95.44 110 HIS A N 1
ATOM 875 C CA . HIS A 1 110 ? 3.020 -1.567 -15.662 1.00 95.44 110 HIS A CA 1
ATOM 876 C C . HIS A 1 110 ? 3.951 -0.367 -15.839 1.00 95.44 110 HIS A C 1
ATOM 878 O O . HIS A 1 110 ? 4.884 -0.220 -15.065 1.00 95.44 110 HIS A O 1
ATOM 884 N N . ARG A 1 111 ? 3.685 0.541 -16.791 1.00 96.81 111 ARG A N 1
ATOM 885 C CA . ARG A 1 111 ? 4.518 1.739 -16.992 1.00 96.81 111 ARG A CA 1
ATOM 886 C C . ARG A 1 111 ? 4.451 2.694 -15.797 1.00 96.81 111 ARG A C 1
ATOM 888 O O . ARG A 1 111 ? 5.482 3.197 -15.359 1.00 96.81 111 ARG A O 1
ATOM 895 N N . LYS A 1 112 ? 3.255 2.936 -15.247 1.00 96.69 112 LYS A N 1
ATOM 896 C CA . LYS A 1 112 ? 3.088 3.752 -14.031 1.00 96.69 112 LYS A CA 1
ATOM 897 C C . LYS A 1 112 ? 3.668 3.061 -12.799 1.00 96.69 112 LYS A C 1
ATOM 899 O O . LYS A 1 112 ? 4.316 3.730 -12.001 1.00 96.69 112 LYS A O 1
ATOM 904 N N . GLY A 1 113 ? 3.460 1.749 -12.669 1.00 96.44 113 GLY A N 1
ATOM 905 C CA . GLY A 1 113 ? 4.052 0.944 -11.597 1.00 96.44 113 GLY A CA 1
ATOM 906 C C . GLY A 1 113 ? 5.579 1.010 -11.623 1.00 96.44 113 GLY A C 1
ATOM 907 O O . GLY A 1 113 ? 6.192 1.413 -10.641 1.00 96.44 113 GLY A O 1
ATOM 908 N N . PHE A 1 114 ? 6.182 0.727 -12.779 1.00 96.44 114 PHE A N 1
ATOM 909 C CA . PHE A 1 114 ? 7.627 0.789 -13.000 1.00 96.44 114 PHE A CA 1
ATOM 910 C C . PHE A 1 114 ? 8.212 2.162 -12.659 1.00 96.44 114 PHE A C 1
ATOM 912 O O . PHE A 1 114 ? 9.183 2.245 -11.911 1.00 96.44 114 PHE A O 1
ATOM 919 N N . LEU A 1 115 ? 7.606 3.252 -13.146 1.00 96.06 115 LEU A N 1
ATOM 920 C CA . LEU A 1 115 ? 8.090 4.601 -12.844 1.00 96.06 115 LEU A CA 1
ATOM 921 C C . LEU A 1 115 ? 8.040 4.903 -11.338 1.00 96.06 115 LEU A C 1
ATOM 923 O O . LEU A 1 115 ? 8.986 5.469 -10.797 1.00 96.06 115 LEU A O 1
ATOM 927 N N . ALA A 1 116 ? 6.967 4.500 -10.654 1.00 95.62 116 ALA A N 1
ATOM 928 C CA . ALA A 1 116 ? 6.856 4.666 -9.208 1.00 95.62 116 ALA A CA 1
ATOM 929 C C . ALA A 1 116 ? 7.931 3.858 -8.457 1.00 95.62 116 ALA A C 1
ATOM 931 O O . ALA A 1 116 ? 8.588 4.401 -7.569 1.00 95.62 116 ALA A O 1
ATOM 932 N N . TRP A 1 117 ? 8.179 2.606 -8.856 1.00 95.19 117 TRP A N 1
ATOM 933 C CA . TRP A 1 117 ? 9.251 1.786 -8.284 1.00 95.19 117 TRP A CA 1
ATOM 934 C C . TRP A 1 117 ? 10.644 2.368 -8.541 1.00 95.19 117 TRP A C 1
ATOM 936 O O . TRP A 1 117 ? 11.477 2.358 -7.638 1.00 95.19 117 TRP A O 1
ATOM 946 N N . ARG A 1 118 ? 10.893 2.956 -9.719 1.00 94.62 118 ARG A N 1
ATOM 947 C CA . ARG A 1 118 ? 12.152 3.661 -10.013 1.00 94.62 118 ARG A CA 1
ATOM 948 C C . ARG A 1 118 ? 12.366 4.848 -9.076 1.00 94.62 118 ARG A C 1
ATOM 950 O O . ARG A 1 118 ? 13.457 4.985 -8.531 1.00 94.62 118 ARG A O 1
ATOM 957 N N . ILE A 1 119 ? 11.333 5.661 -8.841 1.00 93.81 119 ILE A N 1
ATOM 958 C CA . ILE A 1 119 ? 11.399 6.794 -7.901 1.00 93.81 119 ILE A CA 1
ATOM 959 C C . ILE A 1 119 ? 11.724 6.302 -6.480 1.00 93.81 119 ILE A C 1
ATOM 961 O O . ILE A 1 119 ? 12.564 6.890 -5.801 1.00 93.81 119 ILE A O 1
ATOM 965 N N . LEU A 1 120 ? 11.101 5.204 -6.042 1.00 92.38 120 LEU A N 1
ATOM 966 C CA . LEU A 1 120 ? 11.340 4.604 -4.725 1.00 92.38 120 LEU A CA 1
ATOM 967 C C . LEU A 1 120 ? 12.750 4.013 -4.578 1.00 92.38 120 LEU A C 1
ATOM 969 O O . LEU A 1 120 ? 13.364 4.134 -3.520 1.00 92.38 120 LEU A O 1
ATOM 973 N N . ALA A 1 121 ? 13.298 3.407 -5.632 1.00 91.00 121 ALA A N 1
ATOM 974 C CA . ALA A 1 121 ? 14.677 2.925 -5.621 1.00 91.00 121 ALA A CA 1
ATOM 975 C C . ALA A 1 121 ? 15.682 4.086 -5.542 1.00 91.00 121 ALA A C 1
ATOM 977 O O . ALA A 1 121 ? 16.660 4.006 -4.800 1.00 91.00 121 ALA A O 1
ATOM 978 N N . SER A 1 122 ? 15.413 5.209 -6.222 1.00 90.19 122 SER A N 1
ATOM 979 C CA . SER A 1 122 ? 16.228 6.426 -6.099 1.00 90.19 122 SER A CA 1
ATOM 980 C C . SER A 1 122 ? 16.216 7.018 -4.683 1.00 90.19 122 SER A C 1
ATO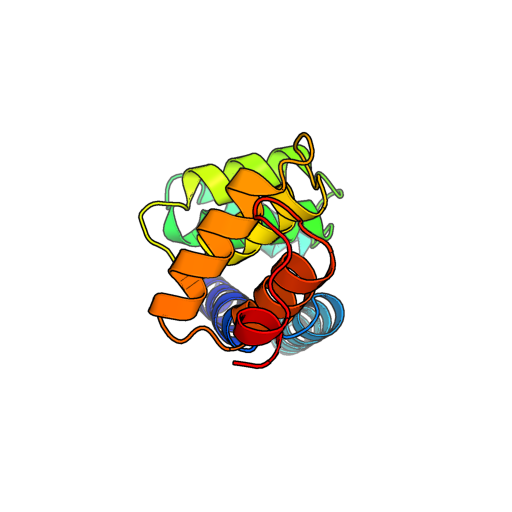M 982 O O . SER A 1 122 ? 17.188 7.657 -4.289 1.00 90.19 122 SER A O 1
ATOM 984 N N . SER A 1 123 ? 15.166 6.770 -3.891 1.00 86.69 123 SER A N 1
ATOM 985 C CA . SER A 1 123 ? 15.102 7.139 -2.470 1.00 86.69 123 SER A CA 1
ATOM 986 C C . SER A 1 123 ? 15.583 6.038 -1.511 1.00 86.69 123 SER A C 1
ATOM 988 O O . SER A 1 123 ? 15.363 6.143 -0.304 1.00 86.69 123 SER A O 1
ATOM 990 N N . LYS A 1 124 ? 16.276 5.006 -2.019 1.00 82.69 124 LYS A N 1
ATOM 991 C CA . LYS A 1 124 ? 16.817 3.863 -1.256 1.00 82.69 124 LYS A CA 1
ATOM 992 C C . LYS A 1 124 ? 15.750 3.017 -0.541 1.00 82.69 124 LYS A C 1
ATOM 994 O O . LYS A 1 124 ? 16.032 2.391 0.481 1.00 82.69 124 LYS A O 1
ATOM 999 N N . SER A 1 125 ? 14.521 2.969 -1.058 1.00 81.94 125 SER A N 1
ATOM 1000 C CA . SER A 1 125 ? 13.498 2.052 -0.543 1.00 81.94 125 SER A CA 1
ATOM 1001 C C . SER A 1 125 ? 13.831 0.609 -0.933 1.00 81.94 125 SER A C 1
ATOM 1003 O O . SER A 1 125 ? 13.722 0.231 -2.098 1.00 81.94 125 SER A O 1
ATOM 1005 N N . ILE A 1 126 ? 14.199 -0.213 0.054 1.00 82.06 126 ILE A N 1
ATOM 1006 C CA . ILE A 1 126 ? 14.616 -1.613 -0.150 1.00 82.06 126 ILE A CA 1
ATOM 1007 C C . ILE A 1 126 ? 13.512 -2.433 -0.833 1.00 82.06 126 ILE A C 1
ATOM 1009 O O . ILE A 1 126 ? 13.789 -3.259 -1.699 1.00 82.06 126 ILE A O 1
ATOM 1013 N N . GLY A 1 127 ? 12.248 -2.160 -0.498 1.00 82.12 127 GLY A N 1
ATOM 1014 C CA . GLY A 1 127 ? 11.101 -2.847 -1.089 1.00 82.12 127 GLY A CA 1
ATOM 1015 C C . GLY A 1 127 ? 10.933 -2.638 -2.600 1.00 82.12 127 GLY A C 1
ATOM 1016 O O . GLY A 1 127 ? 10.182 -3.390 -3.212 1.00 82.12 127 GLY A O 1
ATOM 1017 N N . ALA A 1 128 ? 11.608 -1.657 -3.211 1.00 88.38 128 ALA A N 1
ATOM 1018 C CA . ALA A 1 128 ? 11.486 -1.367 -4.640 1.00 88.38 128 ALA A CA 1
ATOM 1019 C C . ALA A 1 128 ? 12.362 -2.260 -5.534 1.00 88.38 128 ALA A C 1
ATOM 1021 O O . ALA A 1 128 ? 11.977 -2.535 -6.671 1.00 88.38 128 ALA A O 1
ATOM 1022 N N . TYR A 1 129 ? 13.514 -2.730 -5.044 1.00 90.06 129 TYR A N 1
ATOM 1023 C CA . TYR A 1 129 ? 14.479 -3.467 -5.870 1.00 90.06 129 TYR A CA 1
ATOM 1024 C C . TYR A 1 129 ? 13.926 -4.782 -6.443 1.00 90.06 129 TYR A C 1
ATOM 1026 O O . TYR A 1 129 ? 14.048 -4.972 -7.652 1.00 90.06 129 TYR A O 1
ATOM 1034 N N . PRO A 1 130 ? 13.225 -5.645 -5.674 1.00 90.56 130 PRO A N 1
ATOM 1035 C CA . PRO A 1 130 ? 12.665 -6.882 -6.230 1.00 90.56 130 PRO A CA 1
ATOM 1036 C C . PRO A 1 130 ? 11.652 -6.635 -7.358 1.00 90.56 130 PRO A C 1
ATOM 1038 O O . PRO A 1 130 ? 11.580 -7.399 -8.324 1.00 90.56 130 PRO A O 1
ATOM 1041 N N . TRP A 1 131 ? 10.886 -5.542 -7.261 1.00 91.75 131 TRP A N 1
ATOM 1042 C CA . TRP A 1 131 ? 9.940 -5.133 -8.300 1.00 91.75 131 TRP A CA 1
ATOM 1043 C C . TRP A 1 131 ? 10.646 -4.663 -9.568 1.00 91.75 131 TRP A C 1
ATOM 1045 O O . TRP A 1 131 ? 10.210 -5.013 -10.663 1.00 91.75 131 TRP A O 1
ATOM 1055 N N . LEU A 1 132 ? 11.728 -3.891 -9.436 1.00 93.50 132 LEU A N 1
ATOM 1056 C CA . LEU A 1 132 ? 12.516 -3.437 -10.582 1.00 93.50 132 LEU A CA 1
ATOM 1057 C C . LEU A 1 132 ? 13.243 -4.590 -11.267 1.00 93.50 132 LEU A C 1
ATOM 1059 O O . LEU A 1 132 ? 13.174 -4.672 -12.490 1.00 93.50 132 LEU A O 1
ATOM 1063 N N . ALA A 1 133 ? 13.853 -5.496 -10.501 1.00 94.44 133 ALA A N 1
ATOM 1064 C CA . ALA A 1 133 ? 14.482 -6.701 -11.032 1.00 94.44 133 ALA A CA 1
ATOM 1065 C C . ALA A 1 133 ? 13.491 -7.495 -11.895 1.00 94.44 133 ALA A C 1
ATOM 1067 O O . ALA A 1 133 ? 13.706 -7.687 -13.091 1.00 94.44 133 ALA A O 1
ATOM 1068 N N . SER A 1 134 ? 12.322 -7.809 -11.327 1.00 94.06 134 SER A N 1
ATOM 1069 C CA . SER A 1 134 ? 11.248 -8.510 -12.040 1.00 94.06 134 SER A CA 1
ATOM 1070 C C . SER A 1 134 ? 10.763 -7.736 -13.272 1.00 94.06 134 SER A C 1
ATOM 1072 O O . SER A 1 134 ? 10.501 -8.322 -14.322 1.00 94.06 134 SER A O 1
ATOM 1074 N N . ALA A 1 135 ? 10.653 -6.406 -13.178 1.00 95.06 135 ALA A N 1
ATOM 1075 C CA . ALA A 1 135 ? 10.223 -5.572 -14.294 1.00 95.06 135 ALA A CA 1
ATOM 1076 C C . ALA A 1 135 ? 11.229 -5.575 -15.452 1.00 95.06 135 ALA A C 1
ATOM 1078 O O . ALA A 1 135 ? 10.807 -5.632 -16.607 1.00 95.06 135 ALA A O 1
ATOM 1079 N N . TYR A 1 136 ? 12.530 -5.559 -15.165 1.00 96.75 136 TYR A N 1
ATOM 1080 C CA . TYR A 1 136 ? 13.581 -5.667 -16.173 1.00 96.75 136 TYR A CA 1
ATOM 1081 C C . TYR A 1 136 ? 13.731 -7.085 -16.738 1.00 96.75 136 TYR A C 1
ATOM 1083 O O . TYR A 1 136 ? 14.058 -7.235 -17.911 1.00 96.75 136 TYR A O 1
ATOM 1091 N N . GLU A 1 137 ? 13.439 -8.137 -15.977 1.00 95.19 137 GLU A N 1
ATOM 1092 C CA . GLU A 1 137 ? 13.418 -9.505 -16.513 1.00 95.19 137 GLU A CA 1
ATOM 1093 C C . GLU A 1 137 ? 12.217 -9.742 -17.438 1.00 95.19 137 GLU A C 1
ATOM 1095 O O . GLU A 1 137 ? 12.346 -10.277 -18.548 1.00 95.19 137 GLU A O 1
ATOM 1100 N N . ALA A 1 138 ? 11.031 -9.324 -16.992 1.00 94.06 138 ALA A N 1
ATOM 1101 C CA . ALA A 1 138 ? 9.773 -9.583 -17.681 1.00 94.06 138 ALA A CA 1
ATOM 1102 C C . ALA A 1 138 ? 9.432 -8.535 -18.754 1.00 94.06 138 ALA A C 1
ATOM 1104 O O . ALA A 1 138 ? 8.666 -8.832 -19.672 1.00 94.06 138 ALA A O 1
ATOM 1105 N N . GLY A 1 139 ? 10.014 -7.334 -18.685 1.00 94.19 139 GLY A N 1
ATOM 1106 C CA . GLY A 1 139 ? 9.662 -6.192 -19.537 1.00 94.19 139 GLY A CA 1
ATOM 1107 C C . GLY A 1 139 ? 8.391 -5.465 -19.075 1.00 94.19 139 GLY A C 1
ATOM 1108 O O . GLY A 1 139 ? 7.623 -4.946 -19.887 1.00 94.19 139 GLY A O 1
ATOM 1109 N N . TRP A 1 140 ? 8.107 -5.448 -17.770 1.00 94.12 140 TRP A N 1
ATOM 1110 C CA . TRP A 1 140 ? 6.912 -4.791 -17.234 1.00 94.12 140 TRP A CA 1
ATOM 1111 C C . TRP A 1 140 ? 7.100 -3.280 -17.148 1.00 94.12 140 TRP A C 1
ATOM 1113 O O . TRP A 1 140 ? 7.679 -2.754 -16.203 1.00 94.12 140 TRP A O 1
ATOM 1123 N N . GLY A 1 141 ? 6.556 -2.562 -18.132 1.00 92.50 141 GLY A N 1
ATOM 1124 C CA . GLY A 1 141 ? 6.598 -1.096 -18.152 1.00 92.50 141 GLY A CA 1
ATOM 1125 C C . GLY A 1 141 ? 7.951 -0.511 -18.563 1.00 92.50 141 GLY A C 1
ATOM 1126 O O . GLY A 1 141 ? 8.101 0.710 -18.562 1.00 92.50 141 GLY A O 1
ATOM 1127 N N . THR A 1 142 ? 8.890 -1.376 -18.948 1.00 95.94 142 THR A N 1
ATOM 1128 C CA . THR A 1 142 ? 10.230 -1.083 -19.461 1.00 95.94 142 THR A CA 1
ATOM 1129 C C . THR A 1 142 ? 10.621 -2.140 -20.503 1.00 95.94 142 THR A C 1
ATOM 1131 O O . THR A 1 142 ? 9.932 -3.148 -20.653 1.00 95.94 142 THR A O 1
ATOM 1134 N N . MET A 1 143 ? 11.718 -1.928 -21.228 1.00 95.44 143 MET A N 1
ATOM 1135 C CA . MET A 1 143 ? 12.334 -2.987 -22.033 1.00 95.44 143 MET A CA 1
ATOM 1136 C C . MET A 1 143 ? 13.053 -3.991 -21.131 1.00 95.44 143 MET A C 1
ATOM 1138 O O . MET A 1 143 ? 13.502 -3.637 -20.038 1.00 95.44 143 MET A O 1
ATOM 1142 N N . LYS A 1 144 ? 13.168 -5.237 -21.601 1.00 95.88 144 LYS A N 1
ATOM 1143 C CA . LYS A 1 144 ? 13.925 -6.263 -20.885 1.00 95.88 144 LYS A CA 1
ATOM 1144 C C . LYS A 1 144 ? 15.403 -5.890 -20.824 1.00 95.88 144 LYS A C 1
ATOM 1146 O O . LYS A 1 144 ? 15.983 -5.568 -21.856 1.00 95.88 144 LYS A O 1
ATOM 1151 N N . ASP A 1 145 ? 16.001 -5.989 -19.645 1.00 96.19 145 ASP A N 1
ATOM 1152 C CA . ASP A 1 145 ? 17.412 -5.678 -19.419 1.00 96.19 145 ASP A CA 1
ATOM 1153 C C . ASP A 1 145 ? 17.969 -6.551 -18.286 1.00 96.19 145 ASP A C 1
ATOM 1155 O O . ASP A 1 145 ? 17.742 -6.306 -17.104 1.00 96.19 145 ASP A O 1
ATOM 1159 N N . ARG A 1 146 ? 18.715 -7.601 -18.641 1.00 91.50 146 ARG A N 1
ATOM 1160 C CA . ARG A 1 146 ? 19.282 -8.521 -17.643 1.00 91.50 146 ARG A CA 1
ATOM 1161 C C . ARG A 1 146 ? 20.355 -7.874 -16.772 1.00 91.50 146 ARG A C 1
ATOM 1163 O O . ARG A 1 146 ? 20.585 -8.350 -15.669 1.00 91.50 146 ARG A O 1
ATOM 1170 N N . HIS A 1 147 ? 21.026 -6.837 -17.268 1.00 92.50 147 HIS A N 1
ATOM 1171 C CA . HIS A 1 147 ? 22.074 -6.162 -16.517 1.00 92.50 147 HIS A CA 1
ATOM 1172 C C . HIS A 1 147 ? 21.468 -5.249 -15.448 1.00 92.50 147 HIS A C 1
ATOM 1174 O O . HIS A 1 147 ? 21.923 -5.255 -14.310 1.00 92.50 147 HIS A O 1
ATOM 1180 N N . GLU A 1 148 ? 20.406 -4.509 -15.776 1.00 91.38 148 GLU A N 1
ATOM 1181 C CA . GLU A 1 148 ? 19.655 -3.742 -14.772 1.00 91.38 148 GLU A CA 1
ATOM 1182 C C . GLU A 1 148 ? 18.891 -4.641 -13.788 1.00 91.38 148 GLU A C 1
ATOM 1184 O O . GLU A 1 148 ? 18.679 -4.237 -12.649 1.00 91.38 148 GLU A O 1
ATOM 1189 N N . ALA A 1 149 ? 18.507 -5.859 -14.184 1.00 88.94 149 ALA A N 1
ATOM 1190 C CA . ALA A 1 149 ? 17.782 -6.782 -13.310 1.00 88.94 149 ALA A CA 1
ATOM 1191 C C . ALA A 1 149 ? 18.584 -7.276 -12.091 1.00 88.94 149 ALA A C 1
ATOM 1193 O O . ALA A 1 149 ?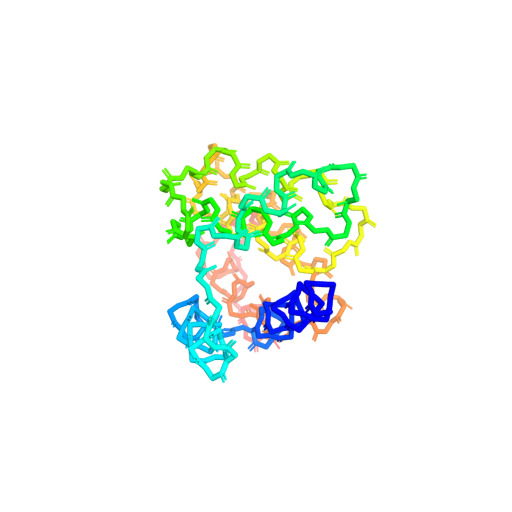 17.986 -7.642 -11.083 1.00 88.94 149 ALA A O 1
ATOM 1194 N N . ILE A 1 150 ? 19.918 -7.297 -12.180 1.00 89.62 150 ILE A N 1
ATOM 1195 C CA . ILE A 1 150 ? 20.807 -7.838 -11.135 1.00 89.62 150 ILE A CA 1
ATOM 1196 C C . ILE A 1 150 ? 21.515 -6.756 -10.301 1.00 89.62 150 ILE A C 1
ATOM 1198 O O . ILE A 1 150 ? 22.374 -7.093 -9.486 1.00 89.62 150 ILE A O 1
ATOM 1202 N N . LYS A 1 151 ? 21.198 -5.474 -10.528 1.00 80.94 151 LYS A N 1
ATOM 1203 C CA . LYS A 1 151 ? 21.722 -4.330 -9.763 1.00 80.94 151 LYS A CA 1
ATOM 1204 C C . LYS A 1 151 ? 20.922 -4.075 -8.491 1.00 80.94 151 LYS A C 1
ATOM 1206 O O . LYS A 1 151 ? 21.573 -3.728 -7.482 1.00 80.94 151 LYS A O 1
#

InterPro domains:
  IPR006597 Sel1-like repeat [PF08238] (60-85)
  IPR006597 Sel1-like repeat [PF08238] (92-114)
  IPR006597 Sel1-like repeat [PF08238] (132-151)
  IPR006597 Sel1-like repeat [SM00671] (55-89)
  IPR006597 Sel1-like repeat [SM00671] (90-125)
  IPR011990 Tetratricopeptide-like helical domain superfamily [G3DSA:1.25.40.10] (26-151)
  IPR052945 Mitotic Progression Regulator [PTHR43628] (59-118)

Organism: NCBI:txid144679

Sequence (151 aa):
MSIEILNTVSSIIFTSTLQGEFPVKIIRKILAYLNTKKYETNTLFNQLKKSKKNKEYFVLLGFFHEYGIGTKIDPIAAFQYYKAANAGHAGALIELARCYSEGRGTRQNHRKGFLAWRILASSKSIGAYPWLASAYEAGWGTMKDRHEAIK

Foldseek 3Di:
DLVVLLVVLLVLLLVCLLQQHDLVVSVVVNVVVCVVVVHAQLNNLVVLVVVVVDLSCLQVNLSCCCVVRSHHNDQLSSLVSLVSNPPVRLSSLSVNLVCQCPVRSHRHQQLSNQVSLVVSVVVVRPSSLCVNLVCLCVVRSHDNDNVSNVD

pLDDT: mean 92.38, std 5.94, range [58.53, 98.31]